Protein AF-A0A4Y2P8I4-F1 (afdb_monomer_lite)

Foldseek 3Di:
DAAPVRHPPDPWHQDQQRHTNDPPPVDDDDDDDFDDDPDDADWDFGDWDDPSDGPDDDDDPDDAQWDWDQDPPTRTTTTHRDDD

Radius of gyration: 17.94 Å; chains: 1; bounding box: 40×24×46 Å

Secondary structure (DSSP, 8-state):
-B-TTS-BT----B-TTS-BT--STT--------------SS-EEEEEPPTT--S-----SS--S---EEETTTTEEEE-PPP-

Structure (mmCIF, N/CA/C/O backbone):
data_AF-A0A4Y2P8I4-F1
#
_entry.id   AF-A0A4Y2P8I4-F1
#
loop_
_atom_site.group_PDB
_atom_site.id
_atom_site.type_symbol
_atom_site.label_atom_id
_atom_site.label_alt_id
_atom_site.label_comp_id
_atom_site.label_asym_id
_atom_site.label_entity_id
_atom_site.label_seq_id
_atom_site.pdbx_PDB_ins_code
_atom_site.Cartn_x
_atom_site.Cartn_y
_atom_site.Cartn_z
_atom_site.occupancy
_atom_site.B_iso_or_equiv
_atom_site.auth_seq_id
_atom_site.auth_comp_id
_atom_site.auth_asym_id
_atom_site.auth_atom_id
_atom_site.pdbx_PDB_model_num
ATOM 1 N N . ALA A 1 1 ? -13.532 15.332 18.725 1.00 76.06 1 ALA A N 1
ATOM 2 C CA . ALA A 1 1 ? -13.354 14.519 17.505 1.00 76.06 1 ALA A CA 1
ATOM 3 C C . ALA A 1 1 ? -14.479 13.491 17.431 1.00 76.06 1 ALA A C 1
ATOM 5 O O . ALA A 1 1 ? -15.052 13.170 18.470 1.00 76.06 1 ALA A O 1
ATOM 6 N N . VAL A 1 2 ? -14.830 13.039 16.229 1.00 87.12 2 VAL A N 1
ATOM 7 C CA . VAL A 1 2 ? -15.788 11.944 16.011 1.00 87.12 2 VAL A CA 1
ATOM 8 C C . VAL A 1 2 ? -14.970 10.682 15.744 1.00 87.12 2 VAL A C 1
ATOM 10 O O . VAL A 1 2 ? -14.015 10.751 14.969 1.00 87.12 2 VAL A O 1
ATOM 13 N N . GLY A 1 3 ? -15.303 9.575 16.408 1.00 89.56 3 GLY A N 1
ATOM 14 C CA . GLY A 1 3 ? -14.665 8.282 16.152 1.00 89.56 3 GLY A CA 1
ATOM 15 C C . GLY A 1 3 ? -15.052 7.722 14.782 1.00 89.56 3 GLY A C 1
ATOM 16 O O . GLY A 1 3 ? -16.010 8.176 14.151 1.00 89.56 3 GLY A O 1
ATOM 17 N N . CYS A 1 4 ? -14.334 6.707 14.302 1.00 92.00 4 CYS A N 1
ATOM 18 C CA . CYS A 1 4 ? -14.699 6.040 13.041 1.00 92.00 4 CYS A CA 1
ATOM 19 C C . CYS A 1 4 ? -16.078 5.345 13.094 1.00 92.00 4 CYS A C 1
ATOM 21 O O . CYS A 1 4 ? -16.663 5.037 12.058 1.00 92.00 4 CYS A O 1
ATOM 23 N N . ASP A 1 5 ? -16.606 5.145 14.304 1.00 93.25 5 ASP A N 1
ATOM 24 C CA . ASP A 1 5 ? -17.919 4.588 14.643 1.00 93.25 5 ASP A CA 1
ATOM 25 C C . ASP A 1 5 ? -19.060 5.618 14.545 1.00 93.25 5 ASP A C 1
ATOM 27 O O . ASP A 1 5 ? -20.212 5.300 14.830 1.00 93.25 5 ASP A O 1
ATOM 31 N N . LYS A 1 6 ? -18.752 6.850 14.113 1.00 90.81 6 LYS A N 1
ATOM 32 C CA . LYS A 1 6 ? -19.681 7.988 14.018 1.00 90.81 6 LYS A CA 1
ATOM 33 C C . LYS A 1 6 ? -20.191 8.489 15.376 1.00 90.81 6 LYS A C 1
ATOM 35 O O . LYS A 1 6 ? -21.172 9.231 15.418 1.00 90.81 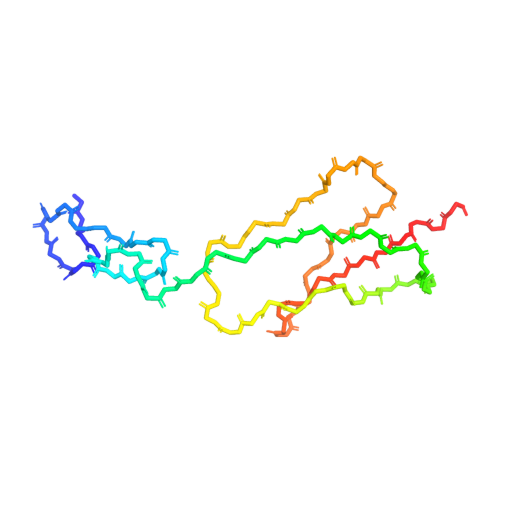6 LYS A O 1
ATOM 40 N N . VAL A 1 7 ? -19.513 8.153 16.476 1.00 93.69 7 VAL A N 1
ATOM 41 C CA . VAL A 1 7 ? -19.871 8.611 17.825 1.00 93.69 7 VAL A CA 1
ATOM 42 C C . VAL A 1 7 ? -19.025 9.825 18.229 1.00 93.69 7 VAL A C 1
ATOM 44 O O . VAL A 1 7 ? -17.797 9.847 18.100 1.00 93.69 7 VAL A O 1
ATOM 47 N N . LEU A 1 8 ? -19.688 10.871 18.732 1.00 91.94 8 LEU A N 1
ATOM 48 C CA . LEU A 1 8 ? -19.036 12.074 19.260 1.00 91.94 8 LEU A CA 1
ATOM 49 C C . LEU A 1 8 ? -18.287 11.754 20.559 1.00 91.94 8 LEU A C 1
ATOM 51 O O . LEU A 1 8 ? -18.862 11.198 21.488 1.00 91.94 8 LEU A O 1
ATOM 55 N N . GLY A 1 9 ? -17.008 12.130 20.635 1.00 89.06 9 GLY A N 1
ATOM 56 C CA . GLY A 1 9 ? -16.171 11.867 21.813 1.00 89.06 9 GLY A CA 1
ATOM 57 C C . GLY A 1 9 ? -15.611 10.444 21.885 1.00 89.06 9 GLY A C 1
ATOM 58 O O . GLY A 1 9 ? -14.888 10.131 22.827 1.00 89.06 9 GLY A O 1
ATOM 59 N N . SER A 1 10 ? -15.896 9.606 20.886 1.00 91.69 10 SER A N 1
ATOM 60 C CA . SER A 1 10 ? -15.310 8.273 20.776 1.00 91.69 10 SER A CA 1
ATOM 61 C C . SER A 1 10 ? -13.815 8.344 20.453 1.00 91.69 10 SER A C 1
ATOM 63 O O . SER A 1 10 ? -13.363 9.173 19.657 1.00 91.69 10 SER A O 1
ATOM 65 N N . VAL A 1 11 ? -13.047 7.458 21.088 1.00 91.31 11 VAL A N 1
ATOM 66 C CA . VAL A 1 11 ? -11.607 7.271 20.852 1.00 91.31 11 VAL A CA 1
ATOM 67 C C .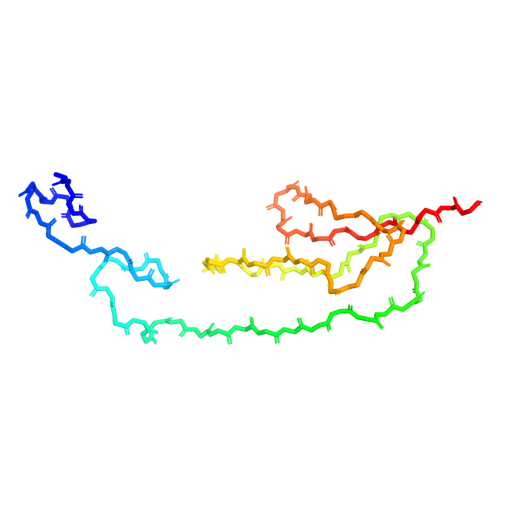 VAL A 1 11 ? -11.325 6.185 19.809 1.00 91.31 11 VAL A C 1
ATOM 69 O O . VAL A 1 11 ? -10.161 5.931 19.501 1.00 91.31 11 VAL A O 1
ATOM 72 N N . THR A 1 12 ? -12.370 5.554 19.261 1.00 93.00 12 THR A N 1
ATOM 73 C CA . THR A 1 12 ? -12.263 4.468 18.283 1.00 93.00 12 THR A CA 1
ATOM 74 C C . THR A 1 12 ? -11.676 4.977 16.968 1.00 93.00 12 THR A C 1
ATOM 76 O O . THR A 1 12 ? -12.158 5.954 16.382 1.00 93.00 12 THR A O 1
ATOM 79 N N . LYS A 1 13 ? -10.630 4.298 16.489 1.00 91.81 13 LYS A N 1
ATOM 80 C CA . LYS A 1 13 ? -9.909 4.626 15.254 1.00 91.81 13 LYS A CA 1
ATOM 81 C C . LYS A 1 13 ? -10.016 3.487 14.247 1.00 91.81 13 LYS A C 1
ATOM 83 O O . LYS A 1 13 ? -10.322 2.352 14.603 1.00 91.81 13 LYS A O 1
ATOM 88 N N . VAL A 1 14 ? -9.783 3.827 12.986 1.00 91.19 14 VAL A N 1
ATOM 89 C CA . VAL A 1 14 ? -9.607 2.843 11.917 1.00 91.19 14 VAL A CA 1
ATOM 90 C C . VAL A 1 14 ? -8.249 2.165 12.108 1.00 91.19 14 VAL A C 1
ATOM 92 O O . VAL A 1 14 ? -7.271 2.856 12.406 1.00 91.19 14 VAL A O 1
ATOM 95 N N . ASP A 1 15 ? -8.206 0.842 11.982 1.00 91.75 15 ASP A N 1
ATOM 96 C CA . ASP A 1 15 ? -6.972 0.058 12.023 1.00 91.75 15 ASP A CA 1
ATOM 97 C C . ASP A 1 15 ? -6.186 0.146 10.696 1.00 91.75 15 ASP A C 1
ATOM 99 O O . ASP A 1 15 ? -6.590 0.816 9.741 1.00 91.75 15 ASP A O 1
ATOM 103 N N . GLU A 1 16 ? -5.039 -0.530 10.615 1.00 88.06 16 GLU A N 1
ATOM 104 C CA . GLU A 1 16 ? -4.204 -0.554 9.403 1.00 88.06 16 GLU A CA 1
ATOM 105 C C . GLU A 1 16 ? -4.880 -1.229 8.195 1.00 88.06 16 GLU A C 1
ATOM 107 O O . GLU A 1 16 ? -4.548 -0.925 7.041 1.00 88.06 16 GLU A O 1
ATOM 112 N N . CYS A 1 17 ? -5.868 -2.088 8.460 1.00 89.56 17 CYS A N 1
ATOM 113 C CA . CYS A 1 17 ? -6.675 -2.800 7.477 1.00 89.56 17 CYS A CA 1
ATOM 114 C C . CYS A 1 17 ? -7.866 -1.976 6.962 1.00 89.56 17 CYS A C 1
ATOM 116 O O . CYS A 1 17 ? -8.602 -2.436 6.090 1.00 89.56 17 CYS A O 1
ATOM 118 N N . GLY A 1 18 ? -8.075 -0.758 7.473 1.00 89.00 18 GLY A N 1
ATOM 119 C CA . GLY A 1 18 ? -9.208 0.081 7.086 1.00 89.00 18 GLY A CA 1
ATOM 120 C C . GLY A 1 18 ? -10.511 -0.243 7.828 1.00 89.00 18 GLY A C 1
ATOM 121 O O . GLY A 1 18 ? -11.565 0.276 7.456 1.00 89.00 18 GLY A O 1
ATOM 122 N N . VAL A 1 19 ? -10.463 -1.064 8.881 1.00 92.00 19 VAL A N 1
ATOM 123 C CA . VAL A 1 19 ? -11.618 -1.476 9.687 1.00 92.00 19 VAL A CA 1
ATOM 124 C C . VAL A 1 19 ? -11.734 -0.598 10.931 1.00 92.00 19 VAL A C 1
ATOM 126 O O . VAL A 1 19 ? -10.781 -0.392 11.681 1.00 92.00 19 VAL A O 1
ATOM 129 N N . CYS A 1 20 ? -12.927 -0.060 11.181 1.00 93.75 20 CYS A N 1
ATOM 130 C CA . CYS A 1 20 ? -13.174 0.733 12.381 1.00 93.75 20 CYS A CA 1
ATOM 131 C C . CYS A 1 20 ? -13.172 -0.146 13.638 1.00 93.75 20 CYS A C 1
ATOM 133 O O . CYS A 1 20 ? -13.974 -1.072 13.731 1.00 93.75 20 CYS A O 1
ATOM 135 N N . GLY A 1 21 ? -12.295 0.158 14.600 1.00 93.25 21 GLY A N 1
ATOM 136 C CA . GLY A 1 21 ? -12.140 -0.652 15.812 1.00 93.25 21 GLY A CA 1
ATOM 137 C C . GLY A 1 21 ? -11.586 -2.054 15.544 1.00 93.25 21 GLY A C 1
ATOM 138 O O . GLY A 1 21 ? -11.768 -2.939 16.375 1.00 93.25 21 GLY A O 1
ATOM 139 N N . GLY A 1 22 ? -10.960 -2.261 14.382 1.00 92.31 22 GLY A N 1
ATOM 140 C CA . GLY A 1 22 ? -10.323 -3.525 14.044 1.00 92.31 22 GLY A CA 1
ATOM 141 C C . GLY A 1 22 ? -9.068 -3.784 14.877 1.00 92.31 22 GLY A C 1
ATOM 142 O O . GLY A 1 22 ? -8.483 -2.878 15.475 1.00 92.31 22 GLY A O 1
ATOM 143 N N . ASP A 1 23 ? -8.674 -5.050 14.923 1.00 92.75 23 ASP A N 1
ATOM 144 C CA . ASP A 1 23 ? -7.515 -5.556 15.660 1.00 92.75 23 ASP A CA 1
ATOM 145 C C . ASP A 1 23 ? -6.306 -5.839 14.749 1.00 92.75 23 ASP A C 1
ATOM 147 O O . ASP A 1 23 ? -5.318 -6.413 15.204 1.00 92.75 23 ASP A O 1
ATOM 151 N N . GLY A 1 24 ? -6.378 -5.462 13.464 1.00 91.00 24 GLY A N 1
ATOM 152 C CA . GLY A 1 24 ? -5.337 -5.733 12.470 1.00 91.00 24 GLY A CA 1
ATOM 153 C C . GLY A 1 24 ? -5.326 -7.164 11.912 1.00 91.00 24 GLY A C 1
ATOM 154 O O . GLY A 1 24 ? -4.491 -7.476 11.069 1.00 91.00 24 GLY A O 1
ATOM 155 N N . SER A 1 25 ? -6.246 -8.049 12.320 1.00 92.88 25 SER A N 1
ATOM 156 C CA . SER A 1 25 ? -6.254 -9.458 11.876 1.00 92.88 25 SER A CA 1
ATOM 157 C C . SER A 1 25 ? -6.936 -9.698 10.521 1.00 92.88 25 SER A C 1
ATOM 159 O O . SER A 1 25 ? -6.806 -10.773 9.932 1.00 92.88 25 SER A O 1
ATOM 161 N N . SER A 1 26 ? -7.667 -8.704 10.007 1.00 91.62 26 SER A N 1
ATOM 162 C CA . SER A 1 26 ? -8.459 -8.817 8.771 1.00 91.62 26 SER A CA 1
ATOM 163 C C . SER A 1 26 ? -7.643 -8.672 7.482 1.00 91.62 26 SER A C 1
ATOM 165 O O . SER A 1 26 ? -8.151 -8.936 6.390 1.00 91.62 26 SER A O 1
ATOM 167 N N . CYS A 1 27 ? -6.379 -8.269 7.588 1.00 91.81 27 CYS A N 1
ATOM 168 C CA . CYS A 1 27 ? -5.480 -8.090 6.461 1.00 91.81 27 CYS A CA 1
ATOM 169 C C . CYS A 1 27 ? -4.077 -8.621 6.778 1.00 91.81 27 CYS A C 1
ATOM 171 O O . CYS A 1 27 ? -3.780 -9.060 7.885 1.00 91.81 27 CYS A O 1
ATOM 173 N N . ARG A 1 28 ? -3.200 -8.615 5.770 1.00 91.50 28 ARG A N 1
ATOM 174 C CA . ARG A 1 28 ? -1.789 -8.981 5.925 1.00 91.50 28 ARG A CA 1
ATOM 175 C C . ARG A 1 28 ? -0.902 -7.953 5.250 1.00 91.50 28 ARG A C 1
ATOM 177 O O . ARG A 1 28 ? -1.246 -7.431 4.190 1.00 91.50 28 ARG A O 1
ATOM 184 N N . VAL A 1 29 ? 0.276 -7.739 5.820 1.00 89.19 29 VAL A N 1
ATOM 185 C CA . VAL A 1 29 ? 1.285 -6.867 5.224 1.00 89.19 29 VAL A CA 1
ATOM 186 C C . VAL A 1 29 ? 1.988 -7.606 4.084 1.00 89.19 29 VAL A C 1
ATOM 188 O O . VAL A 1 29 ? 2.524 -8.698 4.276 1.00 89.19 29 VAL A O 1
ATOM 191 N N . VAL A 1 30 ? 2.001 -7.002 2.896 1.00 88.88 30 VAL A N 1
ATOM 192 C CA . VAL A 1 30 ? 2.760 -7.479 1.731 1.00 88.88 30 VAL A CA 1
ATOM 193 C C . VAL A 1 30 ? 3.915 -6.510 1.488 1.00 88.88 30 VAL A C 1
ATOM 195 O O . VAL A 1 30 ? 3.700 -5.303 1.414 1.00 88.88 30 VAL A O 1
ATOM 198 N N . LYS A 1 31 ? 5.141 -7.033 1.393 1.00 90.19 31 LYS A N 1
ATOM 199 C CA . LYS A 1 31 ? 6.360 -6.259 1.115 1.00 90.19 31 LYS A CA 1
ATOM 200 C C . LYS A 1 31 ? 7.134 -6.918 -0.019 1.00 90.19 31 LYS A C 1
ATOM 202 O O . LYS A 1 31 ? 7.171 -8.143 -0.096 1.00 90.19 31 LYS A O 1
ATOM 207 N N . GLY A 1 32 ? 7.768 -6.104 -0.851 1.00 88.75 32 GLY A N 1
ATOM 208 C CA . GLY A 1 32 ? 8.617 -6.551 -1.947 1.00 88.75 32 GLY A CA 1
ATOM 209 C C . GLY A 1 32 ? 9.522 -5.422 -2.422 1.00 88.75 32 GLY A C 1
ATOM 210 O O . GLY A 1 32 ? 9.244 -4.252 -2.156 1.00 88.75 32 GLY A O 1
ATOM 211 N N . ILE A 1 33 ? 10.608 -5.797 -3.090 1.00 87.25 33 ILE A N 1
ATOM 212 C CA . ILE A 1 33 ? 11.491 -4.889 -3.822 1.00 87.25 33 ILE A CA 1
ATOM 213 C C . ILE A 1 33 ? 11.365 -5.276 -5.291 1.00 87.25 33 ILE A C 1
ATOM 215 O O . ILE A 1 33 ? 11.334 -6.464 -5.610 1.00 87.25 33 ILE A O 1
ATOM 219 N N . PHE A 1 34 ? 11.244 -4.270 -6.147 1.00 82.69 34 PHE A N 1
ATOM 220 C CA . PHE A 1 34 ? 11.236 -4.432 -7.590 1.00 82.69 34 PHE A CA 1
ATOM 221 C C . PHE A 1 34 ? 12.603 -3.975 -8.119 1.00 82.69 34 PHE A C 1
ATOM 223 O O . PHE A 1 34 ? 12.998 -2.850 -7.825 1.00 82.69 34 PHE A O 1
ATOM 230 N N . ASP A 1 35 ? 13.318 -4.858 -8.821 1.00 82.88 35 ASP A N 1
ATOM 231 C CA . ASP A 1 35 ? 14.726 -4.679 -9.234 1.00 82.88 35 ASP A CA 1
ATOM 232 C C . ASP A 1 35 ? 14.989 -5.360 -10.596 1.00 82.88 35 ASP A C 1
ATOM 234 O O . ASP A 1 35 ? 15.948 -6.107 -10.771 1.00 82.88 35 ASP A O 1
ATOM 238 N N . GLU A 1 36 ? 14.050 -5.220 -11.540 1.00 80.25 36 GLU A N 1
ATOM 239 C CA . GLU A 1 36 ? 14.237 -5.706 -12.913 1.00 80.25 36 GLU A CA 1
ATOM 240 C C . GLU A 1 36 ? 14.794 -4.596 -13.812 1.00 80.25 36 GLU A C 1
ATOM 242 O O . GLU A 1 36 ? 14.285 -3.479 -13.806 1.00 80.25 36 GLU A O 1
ATOM 247 N N . ASP A 1 37 ? 15.786 -4.936 -14.639 1.00 71.75 37 ASP A N 1
ATOM 248 C CA . ASP A 1 37 ? 16.459 -3.988 -15.544 1.00 71.75 37 ASP A CA 1
ATOM 249 C C . ASP A 1 37 ? 16.014 -4.115 -17.016 1.00 71.75 37 ASP A C 1
ATOM 251 O O . ASP A 1 37 ? 16.366 -3.294 -17.865 1.00 71.75 37 ASP A O 1
ATOM 255 N N . ASN A 1 38 ? 15.246 -5.157 -17.353 1.00 73.81 38 ASN A N 1
ATOM 256 C CA . ASN A 1 38 ? 14.891 -5.504 -18.734 1.00 73.81 38 ASN A CA 1
ATOM 257 C C . ASN A 1 38 ? 13.607 -4.807 -19.200 1.00 73.81 38 ASN A C 1
ATOM 259 O O . ASN A 1 38 ? 12.630 -5.458 -19.570 1.00 73.81 38 ASN A O 1
ATOM 263 N N . PHE A 1 39 ? 13.619 -3.480 -19.199 1.00 74.44 39 PHE A N 1
ATOM 264 C CA . PHE A 1 39 ? 12.475 -2.687 -19.626 1.00 74.44 39 PHE A CA 1
ATOM 265 C C . PHE A 1 39 ? 12.573 -2.205 -21.063 1.00 74.44 39 PHE A C 1
ATOM 267 O O . PHE A 1 39 ? 13.622 -1.756 -21.533 1.00 74.44 39 PHE A O 1
ATOM 274 N N . GLU A 1 40 ? 11.438 -2.244 -21.757 1.00 76.44 40 GLU A N 1
ATOM 275 C CA . GLU A 1 40 ? 11.322 -1.572 -23.040 1.00 76.44 40 GLU A CA 1
ATOM 276 C C . GLU A 1 40 ? 11.315 -0.054 -22.835 1.00 76.44 40 GLU A C 1
ATOM 278 O O . GLU A 1 40 ? 10.934 0.479 -21.788 1.00 76.44 40 GLU A O 1
ATOM 283 N N . VAL A 1 41 ? 11.736 0.675 -23.867 1.00 74.62 41 VAL A N 1
ATOM 284 C CA . VAL A 1 41 ? 11.657 2.136 -23.868 1.00 74.62 41 VAL A CA 1
ATOM 285 C C . VAL A 1 41 ? 10.190 2.551 -23.813 1.00 74.62 41 VAL A C 1
ATOM 287 O O . VAL A 1 41 ? 9.463 2.398 -24.793 1.00 74.62 41 VAL A O 1
ATOM 290 N N . GLY A 1 42 ? 9.782 3.161 -22.705 1.00 73.25 42 GLY A N 1
ATOM 291 C CA . GLY A 1 42 ? 8.423 3.652 -22.529 1.00 73.25 42 GLY A CA 1
ATOM 292 C C . GLY A 1 42 ? 7.902 3.401 -21.124 1.00 73.25 42 GLY A C 1
ATOM 293 O O . GLY A 1 42 ? 8.666 3.339 -20.167 1.00 73.25 42 GLY A O 1
ATOM 294 N N . TYR A 1 43 ? 6.582 3.308 -21.024 1.00 75.56 43 TYR A N 1
ATOM 295 C CA . TYR A 1 43 ? 5.868 3.047 -19.786 1.00 75.56 43 TYR A CA 1
ATOM 296 C C . TYR A 1 43 ? 5.771 1.537 -19.552 1.00 75.56 43 TYR A C 1
ATOM 298 O O . TYR A 1 43 ? 5.106 0.847 -20.323 1.00 75.56 43 TYR A O 1
ATOM 306 N N . ASN A 1 44 ? 6.421 1.041 -18.499 1.00 77.56 44 ASN A N 1
ATOM 307 C CA . ASN A 1 44 ? 6.413 -0.372 -18.130 1.00 77.56 44 ASN A CA 1
ATOM 308 C C . ASN A 1 44 ? 5.597 -0.602 -16.864 1.00 77.56 44 ASN A C 1
ATOM 310 O O . ASN A 1 44 ? 5.745 0.123 -15.884 1.00 77.56 44 ASN A O 1
ATOM 314 N N . ASP A 1 45 ? 4.767 -1.638 -16.869 1.00 79.31 45 ASP A N 1
ATOM 315 C CA . ASP A 1 45 ? 3.891 -1.958 -15.748 1.00 79.31 45 ASP A CA 1
ATOM 316 C C . ASP A 1 45 ? 4.604 -2.844 -14.735 1.00 79.31 45 ASP A C 1
ATOM 318 O O . ASP A 1 45 ? 4.832 -4.023 -14.991 1.00 79.31 45 ASP A O 1
ATOM 322 N N . ILE A 1 46 ? 4.918 -2.293 -13.565 1.00 80.00 46 ILE A N 1
ATOM 323 C CA . ILE A 1 46 ? 5.756 -2.992 -12.578 1.00 80.00 46 ILE A CA 1
ATOM 324 C C . ILE A 1 46 ? 4.958 -3.616 -11.434 1.00 80.00 46 ILE A C 1
ATOM 326 O O . ILE A 1 46 ? 5.378 -4.595 -10.821 1.00 80.00 46 ILE A O 1
ATOM 330 N N . LEU A 1 47 ? 3.791 -3.051 -11.111 1.00 82.56 47 LEU A N 1
ATOM 331 C CA . LEU A 1 47 ? 2.992 -3.502 -9.976 1.00 82.56 47 LEU A CA 1
ATOM 332 C C . LEU A 1 47 ? 1.512 -3.174 -10.162 1.00 82.56 47 LEU A C 1
ATOM 334 O O . LEU A 1 47 ? 1.141 -2.033 -10.448 1.00 82.56 47 LEU A O 1
ATOM 338 N N . LEU A 1 48 ? 0.668 -4.173 -9.898 1.00 84.19 48 LEU A N 1
ATOM 339 C CA . LEU A 1 48 ? -0.773 -4.018 -9.742 1.00 84.19 48 LEU A CA 1
ATOM 340 C C . LEU A 1 48 ? -1.135 -4.058 -8.255 1.00 84.19 48 LEU A C 1
ATOM 342 O O . LEU A 1 48 ? -0.987 -5.094 -7.607 1.00 84.19 48 LEU A O 1
ATOM 346 N N . ILE A 1 49 ? -1.664 -2.958 -7.714 1.00 84.75 49 ILE A N 1
ATOM 347 C CA . ILE A 1 49 ? -2.214 -2.973 -6.354 1.00 84.75 49 ILE A CA 1
ATOM 348 C C . ILE A 1 49 ? -3.607 -3.625 -6.390 1.00 84.75 49 ILE A C 1
ATOM 350 O O . ILE A 1 49 ? -4.500 -3.097 -7.066 1.00 84.75 49 ILE A O 1
ATOM 354 N N . PRO A 1 50 ? -3.834 -4.720 -5.642 1.00 83.81 50 PRO A N 1
ATOM 355 C CA . PRO A 1 50 ? -5.131 -5.379 -5.600 1.00 83.81 50 PRO A CA 1
ATOM 356 C C . PRO A 1 50 ? -6.205 -4.474 -4.985 1.00 83.81 50 PRO A C 1
ATOM 358 O O . PRO A 1 50 ? -5.938 -3.617 -4.138 1.00 83.81 50 PRO A O 1
ATOM 361 N N . VAL A 1 51 ? -7.453 -4.688 -5.401 1.00 84.06 51 VAL A N 1
ATOM 362 C CA . VAL A 1 51 ? -8.608 -3.997 -4.818 1.00 84.06 51 VAL A CA 1
ATOM 363 C C . VAL A 1 51 ? -8.693 -4.327 -3.327 1.00 84.06 51 VAL A C 1
ATOM 365 O O . VAL A 1 51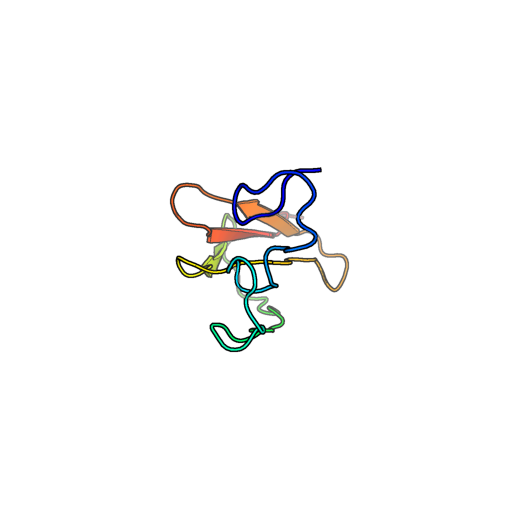 ? -8.553 -5.482 -2.934 1.00 84.06 51 VAL A O 1
ATOM 368 N N . GLY A 1 52 ? -8.918 -3.306 -2.500 1.00 84.31 52 GLY A N 1
ATOM 369 C CA . GLY A 1 52 ? -8.997 -3.453 -1.045 1.00 84.31 52 GLY A CA 1
ATOM 370 C C . GLY A 1 52 ? -7.658 -3.333 -0.315 1.00 84.31 52 GLY A C 1
ATOM 371 O O . GLY A 1 52 ? -7.654 -3.369 0.909 1.00 84.31 52 GLY A O 1
ATOM 372 N N . ALA A 1 53 ? -6.536 -3.141 -1.018 1.00 87.75 53 ALA A N 1
ATOM 373 C CA . ALA A 1 53 ? -5.284 -2.794 -0.356 1.00 87.75 53 ALA A CA 1
ATOM 374 C C . ALA A 1 53 ? -5.400 -1.434 0.354 1.00 87.75 53 ALA A C 1
ATOM 376 O O . ALA A 1 53 ? -5.780 -0.427 -0.251 1.00 87.75 53 ALA A O 1
ATOM 377 N N . THR A 1 54 ? -5.029 -1.407 1.629 1.00 87.75 54 THR A N 1
ATOM 378 C CA . THR A 1 54 ? -4.937 -0.205 2.459 1.00 87.75 54 THR A CA 1
ATOM 379 C C . THR A 1 54 ? -3.476 0.091 2.779 1.00 87.75 54 THR A C 1
ATOM 381 O O . THR A 1 54 ? -2.614 -0.777 2.652 1.00 87.75 54 THR A O 1
ATOM 384 N N . SER A 1 55 ? -3.180 1.334 3.172 1.00 84.88 55 SER A N 1
ATOM 385 C CA . SER A 1 55 ? -1.856 1.707 3.698 1.00 84.88 55 SER A CA 1
ATOM 386 C C . SER A 1 55 ? -0.681 1.395 2.750 1.00 84.88 55 SER A C 1
ATOM 388 O O . SER A 1 55 ? 0.377 0.942 3.181 1.00 84.88 55 SER A O 1
ATOM 390 N N . VAL A 1 56 ? -0.860 1.626 1.443 1.00 85.94 56 VAL A N 1
ATOM 391 C CA . VAL A 1 56 ? 0.166 1.310 0.437 1.00 85.94 56 VAL A CA 1
ATOM 392 C C . VAL A 1 56 ? 1.262 2.374 0.406 1.00 85.94 56 VAL A C 1
ATOM 394 O O . VAL A 1 56 ? 0.989 3.546 0.150 1.00 85.94 56 VAL A O 1
ATOM 397 N N . LEU A 1 57 ? 2.507 1.940 0.606 1.00 86.12 57 LEU A N 1
ATOM 398 C CA . LEU A 1 57 ? 3.713 2.754 0.481 1.00 86.12 57 LEU A CA 1
ATOM 399 C C . LEU A 1 57 ? 4.567 2.226 -0.672 1.00 86.12 57 LEU A C 1
ATOM 401 O O . LEU A 1 57 ? 4.972 1.066 -0.659 1.00 86.12 57 LEU A O 1
ATOM 405 N N . ILE A 1 58 ? 4.861 3.093 -1.639 1.00 85.31 58 ILE A N 1
ATOM 406 C CA . ILE A 1 58 ? 5.783 2.814 -2.743 1.00 85.31 58 ILE A CA 1
ATOM 407 C C . ILE A 1 58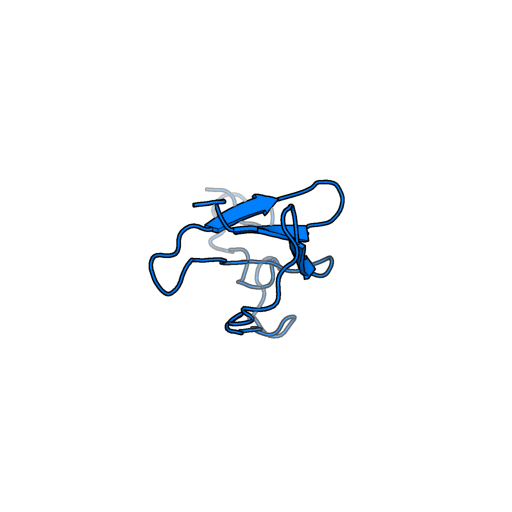 ? 6.831 3.916 -2.745 1.00 85.31 58 ILE A C 1
ATOM 409 O O . ILE A 1 58 ? 6.494 5.098 -2.696 1.00 85.31 58 ILE A O 1
ATOM 413 N N . GLN A 1 59 ? 8.093 3.505 -2.736 1.00 85.31 59 GLN A N 1
ATOM 414 C CA . GLN A 1 59 ? 9.242 4.390 -2.639 1.00 85.31 59 GLN A CA 1
ATOM 415 C C . GLN A 1 59 ? 10.391 3.836 -3.470 1.00 85.31 59 GLN A C 1
ATOM 417 O O . GLN A 1 59 ? 10.555 2.622 -3.592 1.00 85.31 59 GLN A O 1
ATOM 422 N N . GLU A 1 60 ? 11.199 4.744 -3.993 1.00 84.38 60 GLU A N 1
ATOM 423 C CA . GLU A 1 60 ? 12.481 4.408 -4.590 1.00 84.38 60 GLU A CA 1
ATOM 424 C C . GLU A 1 60 ? 13.463 4.006 -3.486 1.00 84.38 60 GLU A C 1
ATOM 426 O O . GLU A 1 60 ? 13.634 4.739 -2.511 1.00 84.38 60 GLU A O 1
ATOM 431 N N . VAL A 1 61 ? 14.089 2.834 -3.611 1.00 85.88 61 VAL A N 1
ATOM 432 C CA . VAL A 1 61 ? 15.071 2.355 -2.620 1.00 85.88 61 VAL A CA 1
ATOM 433 C C . VAL A 1 61 ? 16.440 2.995 -2.855 1.00 85.88 61 VAL A C 1
ATOM 435 O O . VAL A 1 61 ? 17.163 3.281 -1.902 1.00 85.88 61 VAL A O 1
ATOM 438 N N . GLN A 1 62 ? 16.788 3.238 -4.119 1.00 83.44 62 GLN A N 1
ATOM 439 C CA . GLN A 1 62 ? 18.007 3.922 -4.539 1.00 83.44 62 GLN A CA 1
ATOM 440 C C . GLN A 1 62 ? 17.666 4.947 -5.621 1.00 83.44 62 GLN A C 1
ATOM 442 O O . GLN A 1 62 ? 16.726 4.707 -6.369 1.00 83.44 62 GLN A O 1
ATOM 447 N N . PRO A 1 63 ? 18.409 6.061 -5.735 1.00 80.94 63 PRO A N 1
ATOM 448 C CA . PRO A 1 63 ? 18.198 7.011 -6.818 1.00 80.94 63 PRO A CA 1
ATOM 449 C C . PRO A 1 63 ? 18.462 6.359 -8.178 1.00 80.94 63 PRO A C 1
ATOM 451 O O . PRO A 1 63 ? 19.574 5.913 -8.458 1.00 80.94 63 PRO A O 1
ATOM 454 N N . THR A 1 64 ? 17.455 6.359 -9.034 1.00 76.19 64 THR A N 1
ATOM 455 C CA . THR A 1 64 ? 17.512 5.918 -10.424 1.00 76.19 64 THR A CA 1
ATOM 456 C C . THR A 1 64 ? 17.049 7.057 -11.336 1.00 76.19 64 THR A C 1
ATOM 458 O O . THR A 1 64 ? 16.633 8.128 -10.892 1.00 76.19 64 THR A O 1
ATOM 461 N N . ASN A 1 65 ? 17.155 6.859 -12.649 1.00 74.38 65 ASN A N 1
ATOM 462 C CA . ASN A 1 65 ? 16.656 7.818 -13.637 1.00 74.38 65 ASN A CA 1
ATOM 463 C C . ASN A 1 65 ? 15.211 7.511 -14.066 1.00 74.38 65 ASN A C 1
ATOM 465 O O . ASN A 1 65 ? 14.806 7.866 -15.178 1.00 74.38 65 ASN A O 1
ATOM 469 N N . ASN A 1 66 ? 14.458 6.857 -13.188 1.00 73.06 66 ASN A N 1
ATOM 470 C CA . ASN A 1 66 ? 13.116 6.367 -13.436 1.00 73.06 66 ASN A CA 1
ATOM 471 C C . ASN A 1 66 ? 12.069 7.297 -12.814 1.00 73.06 66 ASN A C 1
ATOM 473 O O . ASN A 1 66 ? 12.356 8.082 -11.909 1.00 73.06 66 ASN A O 1
ATOM 477 N N . TYR A 1 67 ? 10.831 7.223 -13.300 1.00 74.00 67 TYR A N 1
ATOM 478 C CA . TYR A 1 67 ? 9.712 7.984 -12.745 1.00 74.00 67 TYR A CA 1
ATOM 479 C C . TYR A 1 67 ? 8.529 7.080 -12.457 1.00 74.00 67 TYR A C 1
ATOM 481 O O . TYR A 1 67 ? 8.079 6.361 -13.343 1.00 74.00 67 TYR A O 1
ATOM 489 N N . PHE A 1 68 ? 7.966 7.206 -11.253 1.00 75.81 68 PHE A N 1
ATOM 490 C CA . PHE A 1 68 ? 6.734 6.516 -10.891 1.00 75.81 68 PHE A CA 1
ATOM 491 C C . PHE A 1 68 ? 5.508 7.243 -11.437 1.00 75.81 68 PHE A C 1
ATOM 493 O O . PHE A 1 68 ? 5.219 8.387 -11.075 1.00 75.81 68 PHE A O 1
ATOM 500 N N . GLY A 1 69 ? 4.748 6.546 -12.276 1.00 74.00 69 GLY A N 1
ATOM 501 C CA . GLY A 1 69 ? 3.412 6.953 -12.702 1.00 74.00 69 GLY A CA 1
ATOM 502 C C . GLY A 1 69 ? 2.329 6.131 -12.012 1.00 74.00 69 GLY A C 1
ATOM 503 O O . GLY A 1 69 ? 2.531 4.955 -11.723 1.00 74.00 69 GLY A O 1
ATOM 504 N N . LYS A 1 70 ? 1.159 6.736 -11.783 1.00 72.88 70 LYS A N 1
ATOM 505 C CA . LYS A 1 70 ? -0.066 6.011 -11.425 1.00 72.88 70 LYS A CA 1
ATOM 506 C C . LYS A 1 70 ? -1.097 6.204 -12.527 1.00 72.88 70 LYS A C 1
ATOM 508 O O . LYS A 1 70 ? -1.635 7.302 -12.677 1.00 72.88 70 LYS A O 1
ATOM 513 N N . GLU A 1 71 ? -1.401 5.138 -13.255 1.00 68.81 71 GLU A N 1
ATOM 514 C CA . GLU A 1 71 ? -2.531 5.136 -14.184 1.00 68.81 71 GLU A CA 1
ATOM 515 C C . GLU A 1 71 ? -3.854 4.996 -13.402 1.00 68.81 71 GLU A C 1
ATOM 517 O O . GLU A 1 71 ? -3.894 4.471 -12.289 1.00 68.81 71 GLU A O 1
ATOM 522 N N . LYS A 1 72 ? -4.961 5.512 -13.940 1.00 63.38 72 LYS A N 1
ATOM 523 C CA . LYS A 1 72 ? -6.324 5.235 -13.452 1.00 63.38 72 LYS A CA 1
ATOM 524 C C . LYS A 1 72 ? -7.102 4.615 -14.615 1.00 63.38 72 LYS A C 1
ATOM 526 O O . LYS A 1 72 ? -6.927 5.094 -15.730 1.00 63.38 72 LYS A O 1
ATOM 531 N N . PRO A 1 73 ? -7.975 3.610 -14.398 1.00 58.41 73 PRO A N 1
ATOM 532 C CA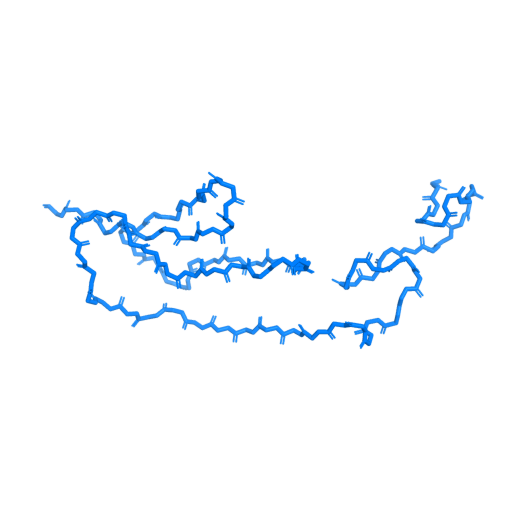 . PRO A 1 73 ? -8.631 3.231 -13.137 1.00 58.41 73 PRO A CA 1
ATOM 533 C C . PRO A 1 73 ? -7.928 2.132 -12.323 1.00 58.41 73 PRO A C 1
ATOM 535 O O . PRO A 1 73 ? -8.285 1.916 -11.166 1.00 58.41 73 PRO A O 1
ATOM 538 N N . PHE A 1 74 ? -6.938 1.452 -12.896 1.00 54.56 74 PHE A N 1
ATOM 539 C CA . PHE A 1 74 ? -6.189 0.396 -12.221 1.00 54.56 74 PHE A CA 1
ATOM 540 C C . PHE A 1 74 ? -4.982 1.011 -11.529 1.00 54.56 74 PHE A C 1
ATOM 542 O O . PHE A 1 74 ? -4.238 1.734 -12.172 1.00 54.56 74 PHE A O 1
ATOM 549 N N . ASN A 1 75 ? -4.800 0.750 -10.232 1.00 55.66 75 ASN A N 1
ATOM 550 C CA . ASN A 1 75 ? -3.6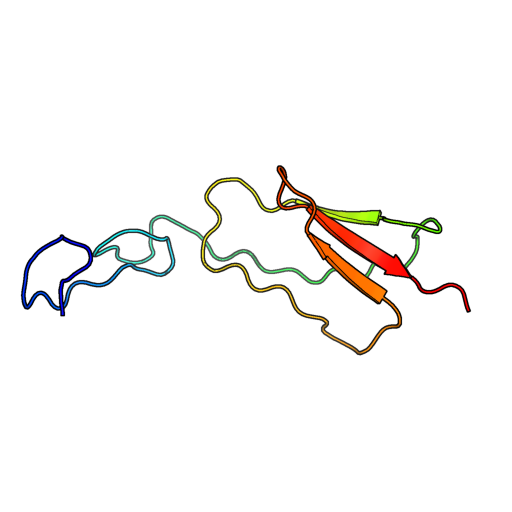47 1.182 -9.435 1.00 55.66 75 ASN A CA 1
ATOM 551 C C . ASN A 1 75 ? -2.348 0.519 -9.946 1.00 55.66 75 ASN A C 1
ATOM 553 O O . ASN A 1 75 ? -1.796 -0.374 -9.301 1.00 55.66 75 ASN A O 1
ATOM 557 N N . LYS A 1 76 ? -1.923 0.931 -11.134 1.00 57.88 76 LYS A N 1
ATOM 558 C CA . LYS A 1 76 ? -0.837 0.380 -11.925 1.00 57.88 76 LYS A CA 1
ATOM 559 C C . LYS A 1 76 ? 0.333 1.341 -11.825 1.00 57.88 76 LYS A C 1
ATOM 561 O O . LYS A 1 76 ? 0.161 2.536 -12.087 1.00 57.88 76 LYS A O 1
ATOM 566 N N . TYR A 1 77 ? 1.467 0.827 -11.369 1.00 63.12 77 TYR A N 1
ATOM 567 C CA . TYR A 1 77 ? 2.689 1.610 -11.260 1.00 63.12 77 TYR A CA 1
ATOM 568 C C . TYR A 1 77 ? 3.481 1.462 -12.532 1.00 63.12 77 TYR A C 1
ATOM 570 O O . TYR A 1 77 ? 3.659 0.348 -13.026 1.00 63.12 77 TYR A O 1
ATOM 578 N N . ILE A 1 78 ? 3.912 2.608 -13.032 1.00 58.81 78 ILE A N 1
ATOM 579 C CA . ILE A 1 78 ? 4.667 2.696 -14.259 1.00 58.81 78 ILE A CA 1
ATOM 580 C C . ILE A 1 78 ? 6.091 3.102 -13.924 1.00 58.81 78 ILE A C 1
ATOM 582 O O . ILE A 1 78 ? 6.271 4.072 -13.187 1.00 58.81 78 ILE A O 1
ATOM 586 N N . ASP A 1 79 ? 7.052 2.377 -14.483 1.00 63.09 79 ASP A N 1
ATOM 587 C CA . ASP A 1 79 ? 8.452 2.768 -14.554 1.00 63.09 79 ASP A CA 1
ATOM 588 C C . ASP A 1 79 ? 8.791 3.219 -15.989 1.00 63.09 79 ASP A C 1
ATOM 590 O O . ASP A 1 79 ? 8.423 2.558 -16.966 1.00 63.09 79 ASP A O 1
ATOM 594 N N . MET A 1 80 ? 9.451 4.372 -16.117 1.00 54.38 80 MET A N 1
ATOM 595 C CA . MET A 1 80 ? 9.977 4.885 -17.378 1.00 54.38 80 MET A CA 1
ATOM 596 C C . MET A 1 80 ? 11.459 5.230 -17.207 1.00 54.38 80 MET A C 1
ATOM 598 O O . MET A 1 80 ? 11.762 6.304 -16.671 1.00 54.38 80 MET A O 1
ATOM 602 N N . PRO A 1 81 ? 12.383 4.391 -17.709 1.00 60.41 81 PRO A N 1
ATOM 603 C CA . PRO A 1 81 ? 13.786 4.762 -17.758 1.00 60.41 81 PRO A CA 1
ATOM 604 C C . PRO A 1 81 ? 13.963 5.978 -18.666 1.00 60.41 81 PRO A C 1
ATOM 606 O O . PRO A 1 81 ? 13.528 5.979 -19.826 1.00 60.41 81 PRO A O 1
ATOM 609 N N . ARG A 1 82 ? 14.597 7.050 -18.161 1.00 51.38 82 ARG A N 1
ATOM 610 C CA . ARG A 1 82 ? 15.040 8.142 -19.040 1.00 51.38 82 ARG A CA 1
ATOM 611 C C . ARG A 1 82 ? 15.919 7.544 -20.137 1.00 51.38 82 ARG A C 1
ATOM 613 O O . ARG A 1 82 ? 16.916 6.886 -19.851 1.00 51.38 82 ARG A O 1
ATOM 620 N N . LYS A 1 83 ? 15.602 7.864 -21.394 1.00 52.94 83 LYS A N 1
ATOM 621 C CA . LYS A 1 83 ? 16.623 7.856 -22.444 1.00 52.94 83 LYS A CA 1
ATOM 622 C C . LYS A 1 83 ? 17.748 8.788 -21.988 1.00 52.94 83 LYS A C 1
ATOM 624 O O . LYS A 1 83 ? 17.484 9.968 -21.751 1.00 52.94 83 LYS A O 1
ATOM 629 N N . CYS A 1 84 ? 18.954 8.247 -21.825 1.00 56.00 84 CYS A N 1
ATOM 630 C CA . CYS A 1 84 ? 20.163 9.057 -21.937 1.00 56.00 84 CYS A CA 1
ATOM 631 C C . CYS A 1 84 ? 20.187 9.766 -23.295 1.00 56.00 84 CYS A C 1
ATOM 633 O O . CYS A 1 84 ? 19.726 9.154 -24.289 1.00 56.00 84 CYS A O 1
#

Sequence (84 aa):
AVGCDKVLGSVTKVDECGVCGGDGSSCRVVKGIFDEDNFEVGYNDILLIPVGATSVLIQEVQPTNNYFGKEKPFNKYIDMPRKC

Organism: Araneus ventricosus (NCBI:txid182803)

pLDDT: mean 80.61, std 11.79, range [51.38, 93.75]

InterPro domains:
  IPR010294 ADAMTS/ADAMTS-like, Spacer 1 [PF05986] (30-68)
  IPR050439 ADAMTS and ADAMTS-like [PTHR13723] (2-68)